Protein AF-A0A7C5KLK5-F1 (afdb_monomer)

pLDDT: mean 83.23, std 17.5, range [36.38, 97.25]

Sequence (157 aa):
MKTLRLAFLLTALLTCGQALAAAPAWDALPEEQRQILQKLGLEDRWDSLPEQRRERLLRGLQRWQRMDPEQRAAARRNLARWRQLPPQKRRLLRERIRHFRQLPPERRRLLKQRFERFRKLPPERRRQLRERWRKLSPERRRALRQRLFRDRQRPRR

Secondary structure (DSSP, 8-state):
-------------S-----------GGGS-HHHHHHHHHTT-GGGTTTS-HHHHHHHHHHHHHHHT--HHHHHHHHHHHHHHHTS-HHHHHHHHHHHHHHHHS-HHHHHHHHHHHHHHHHS-HHHHHHHHHHHHHS-HHHHHHHHHHHHHTTTS---

Structure (mmCIF, N/CA/C/O backbone):
data_AF-A0A7C5KLK5-F1
#
_entry.id   AF-A0A7C5KLK5-F1
#
loop_
_atom_site.group_PDB
_atom_site.id
_atom_site.type_symbol
_atom_site.label_atom_id
_atom_site.label_alt_id
_atom_site.label_comp_id
_atom_site.label_asym_id
_atom_site.label_entity_id
_atom_site.label_seq_id
_atom_site.pdbx_PDB_ins_code
_atom_site.Cartn_x
_atom_site.Cartn_y
_atom_site.Cartn_z
_atom_site.occupancy
_atom_site.B_iso_or_equiv
_atom_site.auth_seq_id
_atom_site.auth_comp_id
_atom_site.auth_asym_id
_atom_site.auth_atom_id
_atom_site.pdbx_PDB_model_num
ATOM 1 N N . MET A 1 1 ? 20.237 49.289 -55.193 1.00 36.38 1 MET A N 1
ATOM 2 C CA . MET A 1 1 ? 21.355 48.622 -55.893 1.00 36.38 1 MET A CA 1
ATOM 3 C C . MET A 1 1 ? 21.961 47.557 -54.988 1.00 36.38 1 MET A C 1
ATOM 5 O O . MET A 1 1 ? 22.228 47.864 -53.838 1.00 36.38 1 MET A O 1
ATOM 9 N N . LYS A 1 2 ? 22.204 46.372 -55.567 1.00 36.56 2 LYS A N 1
ATOM 10 C CA . LYS A 1 2 ? 22.992 45.215 -55.088 1.00 36.56 2 LYS A CA 1
ATOM 11 C C . LYS A 1 2 ? 22.365 44.298 -54.015 1.00 36.56 2 LYS A C 1
ATOM 13 O O . LYS A 1 2 ? 22.268 44.601 -52.837 1.00 36.56 2 LYS A O 1
ATOM 18 N N . THR A 1 3 ? 21.966 43.144 -54.541 1.00 59.56 3 THR A N 1
ATOM 19 C CA . THR A 1 3 ? 21.510 41.873 -53.967 1.00 59.56 3 THR A CA 1
ATOM 20 C C . THR A 1 3 ? 22.584 41.134 -53.168 1.00 59.56 3 THR A C 1
ATOM 22 O O . THR A 1 3 ? 23.740 41.189 -53.571 1.00 59.56 3 THR A O 1
ATOM 25 N N . LEU A 1 4 ? 22.186 40.265 -52.229 1.00 46.09 4 LEU A N 1
ATOM 26 C CA . LEU A 1 4 ? 22.630 38.862 -52.234 1.00 46.09 4 LEU A CA 1
ATOM 27 C C . LEU A 1 4 ? 21.678 37.965 -51.423 1.00 46.09 4 LEU A C 1
ATOM 29 O O . LEU A 1 4 ? 21.283 38.279 -50.306 1.00 46.09 4 LEU A O 1
ATOM 33 N N . ARG A 1 5 ? 21.281 36.862 -52.061 1.00 51.72 5 ARG A N 1
ATOM 34 C CA . ARG A 1 5 ? 20.436 35.780 -51.550 1.00 51.72 5 ARG A CA 1
ATOM 35 C C . ARG A 1 5 ? 21.305 34.810 -50.747 1.00 51.72 5 ARG A C 1
ATOM 37 O O . ARG A 1 5 ? 22.381 34.473 -51.226 1.00 51.72 5 ARG A O 1
ATOM 44 N N . LEU A 1 6 ? 20.789 34.250 -49.655 1.00 43.22 6 LEU A N 1
ATOM 45 C CA . LEU A 1 6 ? 21.083 32.859 -49.308 1.00 43.22 6 LEU A CA 1
ATOM 46 C C . LEU A 1 6 ? 19.830 32.198 -48.722 1.00 43.22 6 LEU A C 1
ATOM 48 O O . LEU A 1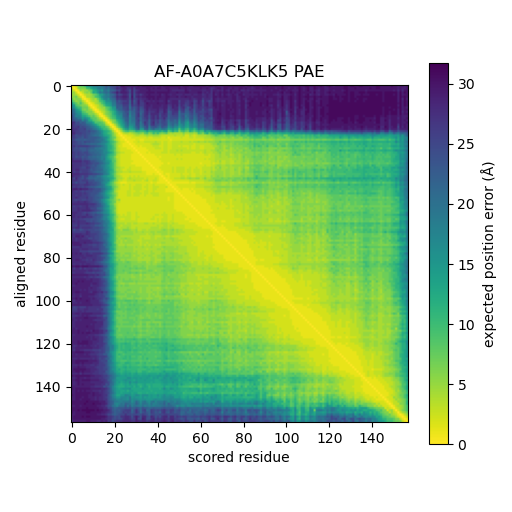 6 ? 19.249 32.664 -47.746 1.00 43.22 6 LEU A O 1
ATOM 52 N N . ALA A 1 7 ? 19.403 31.147 -49.414 1.00 45.31 7 ALA A N 1
ATOM 53 C CA . ALA A 1 7 ? 18.414 30.167 -48.996 1.00 45.31 7 ALA A CA 1
ATOM 54 C C . ALA A 1 7 ? 19.041 29.150 -48.017 1.00 45.31 7 ALA A C 1
ATOM 56 O O . ALA A 1 7 ? 20.251 29.181 -47.812 1.00 45.31 7 ALA A O 1
ATOM 57 N N . PHE A 1 8 ? 18.213 28.206 -47.546 1.00 44.19 8 PHE A N 1
ATOM 58 C CA . PHE A 1 8 ? 18.404 27.155 -46.521 1.00 44.19 8 PHE A CA 1
ATOM 59 C C . PHE A 1 8 ? 17.870 27.588 -45.143 1.00 44.19 8 PHE A C 1
ATOM 61 O O . PHE A 1 8 ? 18.328 28.568 -44.582 1.00 44.19 8 PHE A O 1
ATOM 68 N N . LEU A 1 9 ? 16.901 26.928 -44.510 1.00 40.44 9 LEU A N 1
ATOM 69 C CA . LEU A 1 9 ? 16.224 25.665 -44.788 1.00 40.44 9 LEU A CA 1
ATOM 70 C C . LEU A 1 9 ? 14.840 25.710 -44.128 1.00 40.44 9 LEU A C 1
ATOM 72 O O . LEU A 1 9 ? 14.693 26.070 -42.963 1.00 40.44 9 LEU A O 1
ATOM 76 N N . LEU A 1 10 ? 13.856 25.336 -44.937 1.00 37.50 10 LEU A N 1
ATOM 77 C CA . LEU A 1 10 ? 12.648 24.600 -44.601 1.00 37.50 10 LEU A CA 1
ATOM 78 C C . LEU A 1 10 ? 12.490 24.119 -43.142 1.00 37.50 10 LEU A C 1
ATOM 80 O O . LEU A 1 10 ? 13.254 23.299 -42.647 1.00 37.50 10 LEU A O 1
ATOM 84 N N . THR A 1 11 ? 11.372 24.551 -42.553 1.00 43.22 11 THR A N 1
ATOM 85 C CA . THR A 1 11 ? 10.401 23.725 -41.811 1.00 43.22 11 THR A CA 1
ATOM 86 C C . THR A 1 11 ? 10.923 22.675 -40.827 1.00 43.22 11 THR A C 1
ATOM 88 O O . THR A 1 11 ? 11.285 21.567 -41.208 1.00 43.22 11 THR A O 1
ATOM 91 N N . ALA A 1 12 ? 10.670 22.934 -39.545 1.00 42.25 12 ALA A N 1
ATOM 92 C CA . ALA A 1 12 ? 10.070 21.932 -38.665 1.00 42.25 12 ALA A CA 1
ATOM 93 C C . ALA A 1 12 ? 9.066 22.616 -37.720 1.00 42.25 12 ALA A C 1
ATOM 95 O O . ALA A 1 12 ? 9.269 22.730 -36.513 1.00 42.25 12 ALA A O 1
ATOM 96 N N . LEU A 1 13 ? 7.973 23.117 -38.307 1.00 46.09 13 LEU A N 1
ATOM 97 C CA . LEU A 1 13 ? 6.728 23.308 -37.574 1.00 46.09 13 LEU A CA 1
ATOM 98 C C . LEU A 1 13 ? 6.163 21.918 -37.263 1.00 46.09 13 LEU A C 1
ATOM 100 O O . LEU A 1 13 ? 5.957 21.137 -38.181 1.00 46.09 13 LEU A O 1
ATOM 104 N N . LEU A 1 14 ? 5.862 21.708 -35.984 1.00 55.28 14 LEU A N 1
ATOM 105 C CA . LEU A 1 14 ? 4.882 20.775 -35.431 1.00 55.28 14 LEU A CA 1
ATOM 106 C C . LEU A 1 14 ? 4.946 19.279 -35.801 1.00 55.28 14 LEU A C 1
ATOM 108 O O . LEU A 1 14 ? 4.970 18.863 -36.950 1.00 55.28 14 LEU A O 1
ATOM 112 N N . THR A 1 15 ? 4.695 18.498 -34.744 1.00 44.09 15 THR A N 1
ATOM 113 C CA . THR A 1 15 ? 4.435 17.050 -34.670 1.00 44.09 15 THR A CA 1
ATOM 114 C C . THR A 1 15 ? 5.717 16.225 -34.510 1.00 44.09 15 THR A C 1
ATOM 116 O O . THR A 1 15 ? 6.643 16.300 -35.293 1.00 44.09 15 THR A O 1
ATOM 119 N N . CYS A 1 16 ? 5.887 15.487 -33.415 1.00 42.69 16 CYS A N 1
ATOM 120 C CA . CYS A 1 16 ? 5.003 14.386 -33.082 1.00 42.69 16 CYS A CA 1
ATOM 121 C C . CYS A 1 16 ? 4.744 14.266 -31.572 1.00 42.69 16 CYS A C 1
ATOM 123 O O . CYS A 1 16 ? 5.662 14.112 -30.775 1.00 42.69 16 CYS A O 1
ATOM 125 N N . GLY A 1 17 ? 3.458 14.311 -31.218 1.00 46.53 17 GLY A N 1
ATOM 126 C CA . GLY A 1 17 ? 2.884 13.609 -30.079 1.00 46.53 17 GLY A CA 1
ATOM 127 C C . GLY A 1 17 ? 3.373 14.002 -28.688 1.00 46.53 17 GLY A C 1
ATOM 128 O O . GLY A 1 17 ? 4.341 13.451 -28.171 1.00 46.53 17 GLY A O 1
ATOM 129 N N . GLN A 1 18 ? 2.501 14.683 -27.939 1.00 45.19 18 GLN A N 1
ATOM 130 C CA . GLN A 1 18 ? 2.149 14.073 -26.659 1.00 45.19 18 GLN A CA 1
ATOM 131 C C . GLN A 1 18 ? 1.549 12.709 -26.982 1.00 45.19 18 GLN A C 1
ATOM 133 O O . GLN A 1 18 ? 0.340 12.566 -27.153 1.00 45.19 18 GLN A O 1
ATOM 138 N N . ALA A 1 19 ? 2.411 11.714 -27.169 1.00 44.19 19 ALA A N 1
ATOM 139 C CA . ALA A 1 19 ? 1.958 10.355 -27.195 1.00 44.19 19 ALA A CA 1
ATOM 140 C C . ALA A 1 19 ? 1.235 10.165 -25.859 1.00 44.19 19 ALA A C 1
ATOM 142 O O . ALA A 1 19 ? 1.823 10.315 -24.782 1.00 44.19 19 ALA A O 1
ATOM 143 N N . LEU A 1 20 ? -0.059 9.856 -25.926 1.00 53.38 20 LEU A N 1
ATOM 144 C CA . LEU A 1 20 ? -0.693 9.034 -24.907 1.00 53.38 20 LEU A CA 1
ATOM 145 C C . LEU A 1 20 ? 0.066 7.697 -24.923 1.00 53.38 20 LEU A C 1
ATOM 147 O O . LEU A 1 20 ? -0.384 6.728 -25.522 1.00 53.38 20 LEU A O 1
ATOM 151 N N . ALA A 1 21 ? 1.297 7.679 -24.418 1.00 54.38 21 ALA A N 1
ATOM 152 C CA . ALA A 1 21 ? 2.219 6.612 -24.745 1.00 54.38 21 ALA A CA 1
ATOM 153 C C . ALA A 1 21 ? 1.952 5.441 -23.814 1.00 54.38 21 ALA A C 1
ATOM 155 O O . ALA A 1 21 ? 2.196 5.519 -22.605 1.00 54.38 21 ALA A O 1
ATOM 156 N N . ALA A 1 22 ? 1.497 4.348 -24.420 1.00 70.06 22 ALA A N 1
ATOM 157 C CA . ALA A 1 22 ? 1.870 3.013 -23.993 1.00 70.06 22 ALA A CA 1
ATOM 158 C C . ALA A 1 22 ? 3.328 3.019 -23.490 1.00 70.06 22 ALA A C 1
ATOM 160 O O . ALA A 1 22 ? 4.203 3.666 -24.068 1.00 70.06 22 ALA A O 1
ATOM 161 N N . ALA A 1 23 ? 3.570 2.360 -22.366 1.00 78.81 23 ALA A N 1
ATOM 162 C CA . ALA A 1 23 ? 4.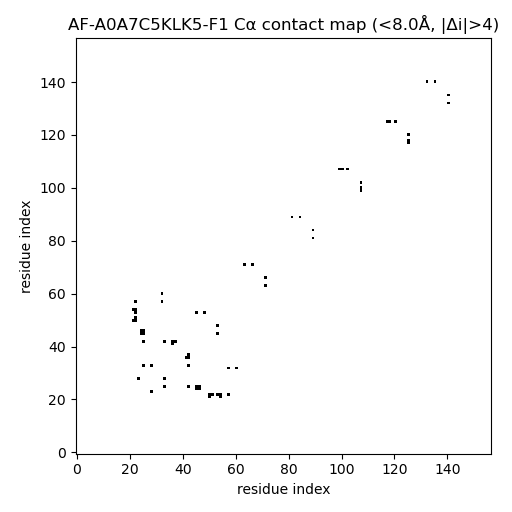870 2.186 -21.761 1.00 78.81 23 ALA A CA 1
ATOM 163 C C . ALA A 1 23 ? 5.916 1.801 -22.824 1.00 78.81 23 ALA A C 1
ATOM 165 O O . ALA A 1 23 ? 5.705 0.832 -23.560 1.00 78.81 23 ALA A O 1
ATOM 166 N N . PRO A 1 24 ? 7.031 2.553 -22.904 1.00 88.56 24 PRO A N 1
ATOM 167 C CA . PRO A 1 24 ? 8.047 2.354 -23.928 1.00 88.56 24 PRO A CA 1
ATOM 168 C C . PRO A 1 24 ? 8.667 0.955 -23.860 1.00 88.56 24 PRO A C 1
ATOM 170 O O . PRO A 1 24 ? 8.691 0.316 -22.799 1.00 88.56 24 PRO A O 1
ATOM 173 N N . ALA A 1 25 ? 9.193 0.513 -25.005 1.00 90.56 25 ALA A N 1
ATOM 174 C CA . ALA A 1 25 ? 10.019 -0.686 -25.101 1.00 90.56 25 ALA A CA 1
ATOM 175 C C . ALA A 1 25 ? 11.306 -0.550 -24.269 1.00 90.56 25 ALA A C 1
ATOM 177 O O . ALA A 1 25 ? 11.668 0.565 -23.880 1.00 90.56 25 ALA A O 1
ATOM 178 N N . TRP A 1 26 ? 11.984 -1.667 -23.987 1.00 91.38 26 TRP A N 1
ATOM 179 C CA . TRP A 1 26 ? 13.142 -1.699 -23.081 1.00 91.38 26 TRP A CA 1
ATOM 180 C C . TRP A 1 26 ? 14.223 -0.669 -23.440 1.00 91.38 26 TRP A C 1
ATOM 182 O O . TRP A 1 26 ? 14.675 0.083 -22.575 1.00 91.38 26 TRP A O 1
ATOM 192 N N . ASP A 1 27 ? 14.566 -0.568 -24.723 1.00 90.81 27 ASP A N 1
ATOM 193 C CA . ASP A 1 27 ? 15.649 0.294 -25.212 1.00 90.81 27 ASP A CA 1
ATOM 194 C C . ASP A 1 27 ? 15.314 1.789 -25.190 1.00 90.81 27 ASP A C 1
ATOM 196 O O . ASP A 1 27 ? 16.209 2.630 -25.161 1.00 90.81 27 ASP A O 1
ATOM 200 N N . ALA A 1 28 ? 14.025 2.134 -25.155 1.00 90.50 28 ALA A N 1
ATOM 201 C CA . ALA A 1 28 ? 13.547 3.513 -25.083 1.00 90.50 28 ALA A CA 1
ATOM 202 C C . ALA A 1 28 ? 13.312 3.989 -23.635 1.00 90.50 28 ALA A C 1
ATOM 204 O O . ALA A 1 28 ? 12.791 5.086 -23.408 1.00 90.50 28 ALA A O 1
ATOM 205 N N . LEU A 1 29 ? 13.653 3.169 -22.633 1.00 90.56 29 LEU A N 1
ATOM 206 C CA . LEU A 1 29 ? 13.557 3.555 -21.229 1.00 90.56 29 LEU A CA 1
ATOM 207 C C . LEU A 1 29 ? 14.692 4.510 -20.837 1.00 90.56 29 LEU A C 1
ATOM 209 O O . LEU A 1 29 ? 15.847 4.264 -21.179 1.00 90.56 29 LEU A O 1
ATOM 213 N N . PRO A 1 30 ? 14.408 5.544 -20.022 1.00 91.25 30 PRO A N 1
ATOM 214 C CA . PRO A 1 30 ? 15.456 6.348 -19.406 1.00 91.25 30 PRO A CA 1
ATOM 215 C C . PRO A 1 30 ? 16.421 5.477 -18.599 1.00 91.25 30 PRO A C 1
ATOM 217 O O . PRO A 1 30 ? 15.985 4.564 -17.888 1.00 91.25 30 PRO A O 1
ATOM 220 N N . GLU A 1 31 ? 17.711 5.800 -18.662 1.00 91.19 31 GLU A N 1
ATOM 221 C CA . GLU A 1 31 ? 18.790 4.990 -18.091 1.00 91.19 31 GLU A 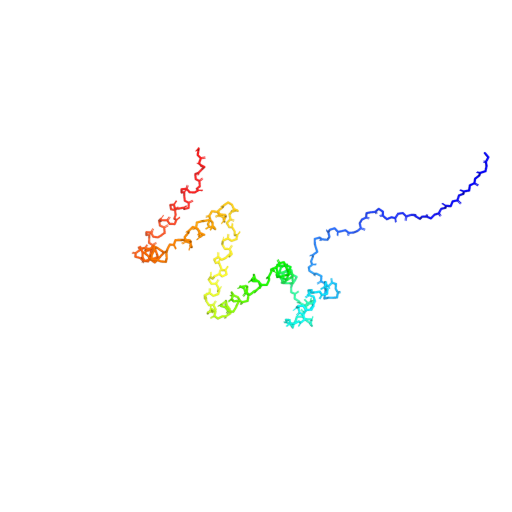CA 1
ATOM 222 C C . GLU A 1 31 ? 18.559 4.654 -16.612 1.00 91.19 31 GLU A C 1
ATOM 224 O O . GLU A 1 31 ? 18.634 3.491 -16.210 1.00 91.19 31 GLU A O 1
ATOM 229 N N . GLU A 1 32 ? 18.152 5.626 -15.788 1.00 87.69 32 GLU A N 1
ATOM 230 C CA . GLU A 1 32 ? 17.921 5.363 -14.365 1.00 87.69 32 GLU A CA 1
ATOM 231 C C . GLU A 1 32 ? 16.737 4.416 -14.124 1.00 87.69 32 GLU A C 1
ATOM 233 O O . GLU A 1 32 ? 16.702 3.701 -13.120 1.00 87.69 32 GLU A O 1
ATOM 238 N N . GLN A 1 33 ? 15.737 4.407 -15.010 1.00 90.25 33 GLN A N 1
ATOM 239 C CA . GLN A 1 33 ? 14.606 3.480 -14.912 1.00 90.25 33 GLN A CA 1
ATOM 240 C C . GLN A 1 33 ? 15.027 2.079 -15.351 1.00 90.25 33 GLN A C 1
ATOM 242 O O . GLN A 1 33 ? 14.698 1.111 -14.657 1.00 90.25 33 GLN A O 1
ATOM 247 N N . ARG A 1 34 ? 15.796 1.984 -16.441 1.00 92.75 34 ARG A N 1
ATOM 248 C CA . ARG A 1 34 ? 16.352 0.737 -16.969 1.00 92.75 34 ARG A CA 1
ATOM 249 C C . ARG A 1 34 ? 17.231 0.033 -15.936 1.00 92.75 34 ARG A C 1
ATOM 251 O O . ARG A 1 34 ? 16.949 -1.113 -15.597 1.00 92.75 34 ARG A O 1
ATOM 258 N N . GLN A 1 35 ? 18.170 0.740 -15.304 1.00 92.31 35 GLN A N 1
ATOM 259 C CA . GLN A 1 35 ? 19.027 0.180 -14.246 1.00 92.31 35 GLN A CA 1
ATOM 260 C C . GLN A 1 35 ? 18.233 -0.372 -13.056 1.00 92.31 35 GLN A C 1
ATOM 262 O O . GLN A 1 35 ? 18.572 -1.412 -12.485 1.00 92.31 35 GLN A O 1
ATOM 267 N N . ILE A 1 36 ? 17.163 0.315 -12.637 1.00 90.81 36 ILE A N 1
ATOM 268 C CA . ILE A 1 36 ? 16.329 -0.175 -11.533 1.00 90.81 36 ILE A CA 1
ATOM 269 C C . ILE A 1 36 ? 15.543 -1.416 -11.967 1.00 90.81 36 ILE A C 1
ATOM 271 O O . ILE A 1 36 ? 15.435 -2.362 -11.188 1.00 90.81 36 ILE A O 1
ATOM 275 N N . LEU A 1 37 ? 14.990 -1.438 -13.180 1.00 92.31 37 LEU A N 1
ATOM 276 C CA . LEU A 1 37 ? 14.263 -2.599 -13.700 1.00 92.31 37 LEU A CA 1
ATOM 277 C C . LEU A 1 37 ? 15.187 -3.803 -13.920 1.00 92.31 37 LEU A C 1
ATOM 279 O O . LEU A 1 37 ? 14.789 -4.928 -13.616 1.00 92.31 37 LEU A O 1
ATOM 283 N N . GLN A 1 38 ? 16.427 -3.566 -14.340 1.00 93.81 38 GLN A N 1
ATOM 284 C CA . GLN A 1 38 ? 17.463 -4.585 -14.473 1.00 93.81 38 GLN A CA 1
ATOM 285 C C . GLN A 1 38 ? 17.800 -5.201 -13.111 1.00 93.81 38 GLN A C 1
ATOM 287 O O . GLN A 1 38 ? 17.737 -6.416 -12.949 1.00 93.81 38 GLN A O 1
ATOM 292 N N . LYS A 1 39 ? 17.999 -4.375 -12.073 1.00 90.31 39 LYS A N 1
ATOM 293 C CA . LYS A 1 39 ? 18.166 -4.847 -10.680 1.00 90.31 39 LYS A CA 1
ATOM 294 C C . LYS A 1 39 ? 16.964 -5.644 -10.157 1.00 90.31 39 LYS A C 1
ATOM 296 O O . LYS A 1 39 ? 17.090 -6.385 -9.185 1.00 90.31 39 LYS A O 1
ATOM 301 N N . LEU A 1 40 ? 15.786 -5.479 -10.762 1.00 88.56 40 LEU A N 1
ATOM 302 C CA . LEU A 1 40 ? 14.579 -6.251 -10.455 1.00 88.5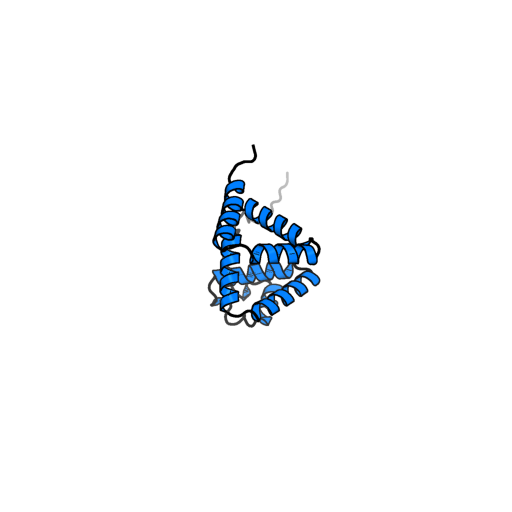6 40 LEU A CA 1
ATOM 303 C C . LEU A 1 40 ? 14.420 -7.508 -11.334 1.00 88.56 40 LEU A C 1
ATOM 305 O O . LEU A 1 40 ? 13.412 -8.206 -11.189 1.00 88.56 40 LEU A O 1
ATOM 309 N N . GLY A 1 41 ? 15.372 -7.795 -12.229 1.00 93.06 41 GLY A N 1
ATOM 310 C CA . GLY A 1 41 ? 15.330 -8.921 -13.165 1.00 93.06 41 GLY A CA 1
ATOM 311 C C . GLY A 1 41 ? 14.147 -8.820 -14.125 1.00 93.06 41 GLY A C 1
ATOM 312 O O . GLY A 1 41 ? 13.345 -9.753 -14.242 1.00 93.06 41 GLY A O 1
ATOM 313 N N . LEU A 1 42 ? 13.920 -7.631 -14.689 1.00 93.62 42 LEU A N 1
ATOM 314 C CA . LEU A 1 42 ? 12.824 -7.375 -15.628 1.00 93.62 42 LEU A CA 1
ATOM 315 C C . LEU A 1 42 ? 13.281 -7.161 -17.073 1.00 93.62 42 LEU A C 1
ATOM 317 O O . LEU A 1 42 ? 12.396 -7.092 -17.912 1.00 93.62 42 LEU A O 1
ATOM 321 N N . GLU A 1 43 ? 14.586 -7.105 -17.338 1.00 92.50 43 GLU A N 1
ATOM 322 C CA . GLU A 1 43 ? 15.192 -6.881 -18.661 1.00 92.50 43 GLU A CA 1
ATOM 323 C C . GLU A 1 43 ? 14.625 -7.822 -19.734 1.00 92.50 43 GLU A C 1
ATOM 325 O O . GLU A 1 43 ? 13.824 -7.388 -20.558 1.00 92.50 43 GLU A O 1
ATOM 330 N N . ASP A 1 44 ? 14.881 -9.126 -19.620 1.00 93.31 44 ASP A N 1
ATOM 331 C CA . ASP A 1 44 ? 14.544 -10.120 -20.660 1.00 93.31 44 ASP A CA 1
ATOM 332 C C . ASP A 1 44 ? 13.044 -10.283 -20.947 1.00 93.31 44 ASP A C 1
ATOM 334 O O . ASP A 1 44 ? 12.633 -10.874 -21.942 1.00 93.31 44 ASP A O 1
ATOM 338 N N . ARG A 1 45 ? 12.189 -9.815 -20.035 1.00 94.19 45 ARG A N 1
ATOM 339 C CA . ARG A 1 45 ? 10.732 -9.986 -20.124 1.00 94.19 45 ARG A CA 1
ATOM 340 C C . ARG A 1 45 ? 9.982 -8.673 -20.186 1.00 94.19 45 ARG A C 1
ATOM 342 O O . ARG A 1 45 ? 8.759 -8.704 -20.099 1.00 94.19 45 ARG A O 1
ATOM 349 N N . TRP A 1 46 ? 10.670 -7.535 -20.248 1.00 94.12 46 TRP A N 1
ATOM 350 C CA . TRP A 1 46 ? 10.015 -6.236 -20.168 1.00 94.12 46 TRP A CA 1
ATOM 351 C C . TRP A 1 46 ? 8.968 -6.098 -21.266 1.00 94.12 46 TRP A C 1
ATOM 353 O O . TRP A 1 46 ? 7.803 -5.838 -20.964 1.00 94.12 46 TRP A O 1
ATOM 363 N N . ASP A 1 47 ? 9.363 -6.374 -22.506 1.00 92.88 47 ASP A N 1
ATOM 364 C CA . ASP A 1 47 ? 8.512 -6.199 -23.682 1.00 92.88 47 ASP A CA 1
ATOM 365 C C . ASP A 1 47 ? 7.396 -7.237 -23.813 1.00 92.88 47 ASP A C 1
ATOM 367 O O . ASP A 1 47 ? 6.393 -6.974 -24.471 1.00 92.88 47 ASP A O 1
ATOM 371 N N . SER A 1 48 ? 7.496 -8.367 -23.107 1.00 93.19 48 SER A N 1
ATOM 372 C CA . SER A 1 48 ? 6.410 -9.350 -23.010 1.00 93.19 48 SER A CA 1
ATOM 373 C C . SER A 1 48 ? 5.413 -9.057 -21.883 1.00 93.19 48 SER A C 1
ATOM 375 O O . SER A 1 48 ? 4.364 -9.705 -21.792 1.00 93.19 48 SER A O 1
ATOM 377 N N . LEU A 1 49 ? 5.690 -8.089 -20.998 1.00 93.88 49 LEU A N 1
ATOM 378 C CA . LEU A 1 49 ? 4.724 -7.704 -19.973 1.00 93.88 49 LEU A CA 1
ATOM 379 C C . LEU A 1 49 ? 3.520 -6.997 -20.614 1.00 93.88 49 LEU A C 1
ATOM 381 O O . LEU A 1 49 ? 3.699 -6.104 -21.438 1.00 93.88 49 LEU A O 1
ATOM 385 N N . PRO A 1 50 ? 2.287 -7.272 -20.141 1.00 94.50 50 PRO A N 1
ATOM 386 C CA . PRO A 1 50 ? 1.122 -6.517 -20.573 1.00 94.50 50 PRO A CA 1
ATOM 387 C C . PRO A 1 50 ? 1.329 -5.022 -20.362 1.00 94.50 50 PRO A C 1
ATOM 389 O O . PRO A 1 50 ? 1.810 -4.601 -19.305 1.00 94.50 50 PRO A O 1
ATOM 392 N N . GLU A 1 51 ? 0.873 -4.228 -21.320 1.00 90.31 51 GLU A N 1
ATOM 393 C CA . GLU A 1 51 ? 1.057 -2.779 -21.351 1.00 90.31 51 GLU A CA 1
ATOM 394 C C . GLU A 1 51 ? 0.693 -2.109 -20.013 1.00 90.31 51 GLU A C 1
ATOM 396 O O . GLU A 1 51 ? 1.514 -1.505 -19.318 1.00 90.31 51 GLU A O 1
ATOM 401 N N . GLN A 1 52 ? -0.506 -2.410 -19.514 1.00 90.50 52 GLN A N 1
ATOM 402 C CA . GLN A 1 52 ? -0.987 -1.899 -18.233 1.00 90.50 52 GLN A CA 1
ATOM 403 C C . GLN A 1 52 ? -0.069 -2.243 -17.039 1.00 90.50 52 GLN A C 1
ATOM 405 O O . GLN A 1 52 ? -0.045 -1.530 -16.027 1.00 90.50 52 GLN A O 1
ATOM 410 N N . ARG A 1 53 ? 0.663 -3.362 -17.100 1.00 91.81 53 ARG A N 1
ATOM 411 C CA . ARG A 1 53 ? 1.637 -3.757 -16.076 1.00 91.81 53 ARG A CA 1
ATOM 412 C C . ARG A 1 53 ? 2.913 -2.929 -16.196 1.00 91.81 53 ARG A C 1
ATOM 414 O O . ARG A 1 53 ? 3.360 -2.440 -15.154 1.00 91.81 53 ARG A O 1
ATOM 421 N N . ARG A 1 54 ? 3.438 -2.729 -17.408 1.00 93.88 54 ARG A N 1
ATOM 422 C CA . ARG A 1 54 ? 4.594 -1.857 -17.666 1.00 93.88 54 ARG A CA 1
ATOM 423 C C . ARG A 1 54 ? 4.331 -0.445 -17.156 1.00 93.88 54 ARG A C 1
ATOM 425 O O . ARG A 1 54 ? 5.047 0.027 -16.273 1.00 93.88 54 ARG A O 1
ATOM 432 N N . GLU A 1 55 ? 3.207 0.169 -17.524 1.00 92.69 55 GLU A N 1
ATOM 433 C CA . GLU A 1 55 ? 2.863 1.512 -17.038 1.00 92.69 55 GLU A CA 1
ATOM 434 C C . GLU A 1 55 ? 2.786 1.604 -15.503 1.00 92.69 55 GLU A C 1
ATOM 436 O O . GLU A 1 55 ? 3.144 2.610 -14.884 1.00 92.69 55 GLU A O 1
ATOM 441 N N . ARG A 1 56 ? 2.233 0.577 -14.836 1.00 91.19 56 ARG A N 1
ATOM 442 C CA . ARG A 1 56 ? 2.140 0.556 -13.365 1.00 91.19 56 ARG A CA 1
ATOM 443 C C . ARG A 1 56 ? 3.526 0.511 -12.725 1.00 91.19 56 ARG A C 1
ATOM 445 O O . ARG A 1 56 ? 3.692 1.141 -11.676 1.00 91.19 56 ARG A O 1
ATOM 452 N N . LEU A 1 57 ? 4.469 -0.214 -13.328 1.00 92.81 57 LEU A N 1
ATOM 453 C CA . LEU A 1 57 ? 5.862 -0.275 -12.889 1.00 92.81 57 LEU A CA 1
ATOM 454 C C . LEU A 1 57 ? 6.542 1.082 -13.085 1.00 92.81 57 LEU A C 1
ATOM 456 O O . LEU A 1 57 ? 7.038 1.629 -12.101 1.00 92.81 57 LEU A O 1
ATOM 460 N N . LEU A 1 58 ? 6.436 1.690 -14.271 1.00 93.56 58 LEU A N 1
ATOM 461 C CA . LEU A 1 58 ? 7.029 3.006 -14.558 1.00 93.56 58 LEU A CA 1
ATOM 462 C C . LEU A 1 58 ? 6.479 4.107 -13.647 1.00 93.56 58 LEU A C 1
ATOM 464 O O . LEU A 1 58 ? 7.238 4.830 -13.005 1.00 93.56 58 LEU A O 1
ATOM 468 N N . ARG A 1 59 ? 5.154 4.172 -13.450 1.00 92.50 59 ARG A N 1
ATOM 469 C CA . ARG A 1 59 ? 4.550 5.088 -12.461 1.00 92.50 59 ARG A CA 1
ATOM 470 C C . ARG A 1 59 ? 5.061 4.827 -11.041 1.00 92.50 59 ARG A C 1
ATOM 472 O O . ARG A 1 59 ? 5.065 5.731 -10.207 1.00 92.50 59 ARG A O 1
ATOM 479 N N . GLY A 1 60 ? 5.402 3.580 -10.716 1.00 91.88 60 GLY A N 1
ATOM 480 C CA . GLY A 1 60 ? 6.039 3.202 -9.455 1.00 91.88 60 GLY A CA 1
ATOM 481 C C . GLY A 1 60 ? 7.450 3.760 -9.323 1.00 91.88 60 GLY A C 1
ATOM 482 O O . GLY A 1 60 ? 7.749 4.370 -8.297 1.00 91.88 60 GLY A O 1
ATOM 483 N N . LEU A 1 61 ? 8.262 3.608 -10.368 1.00 91.88 61 LEU A N 1
ATOM 484 C CA . LEU A 1 61 ? 9.633 4.112 -10.439 1.00 91.88 61 LEU A CA 1
ATOM 485 C C . LEU A 1 61 ? 9.688 5.633 -10.369 1.00 91.88 61 LEU A C 1
ATOM 487 O O . LEU A 1 61 ? 10.408 6.163 -9.532 1.00 91.88 61 LEU A O 1
ATOM 491 N N . GLN A 1 62 ? 8.848 6.337 -11.127 1.00 91.19 62 GLN A N 1
ATOM 492 C CA . GLN A 1 62 ? 8.770 7.799 -11.065 1.00 91.19 62 GLN A CA 1
ATOM 493 C C . GLN A 1 62 ? 8.451 8.302 -9.650 1.00 91.19 62 GLN A C 1
ATOM 495 O O . GLN A 1 62 ? 9.002 9.299 -9.189 1.00 91.19 62 GLN A O 1
ATOM 500 N N . ARG A 1 63 ? 7.558 7.613 -8.921 1.00 91.56 63 ARG A N 1
ATOM 501 C CA . ARG A 1 63 ? 7.290 7.952 -7.513 1.00 91.56 63 ARG A CA 1
ATOM 502 C C . ARG A 1 63 ? 8.492 7.666 -6.625 1.00 91.56 63 ARG A C 1
ATOM 504 O O . ARG A 1 63 ? 8.748 8.450 -5.727 1.00 91.56 63 ARG A O 1
ATOM 511 N N . TRP A 1 64 ? 9.188 6.556 -6.850 1.00 91.00 64 TRP A N 1
ATOM 512 C CA . TRP A 1 64 ? 10.377 6.182 -6.088 1.00 91.00 64 TRP A CA 1
ATOM 513 C C . TRP A 1 64 ? 11.537 7.167 -6.292 1.00 91.00 64 TRP A C 1
ATOM 515 O O . TRP A 1 64 ? 12.190 7.555 -5.327 1.00 91.00 64 TRP A O 1
ATOM 525 N N . GLN A 1 65 ? 11.761 7.618 -7.527 1.00 89.94 65 GLN A N 1
ATOM 526 C CA . GLN A 1 65 ? 12.796 8.596 -7.867 1.00 89.94 65 GLN A CA 1
ATOM 527 C C . GLN A 1 65 ? 12.568 9.931 -7.148 1.00 89.94 65 GLN A C 1
ATOM 529 O O . GLN A 1 65 ? 1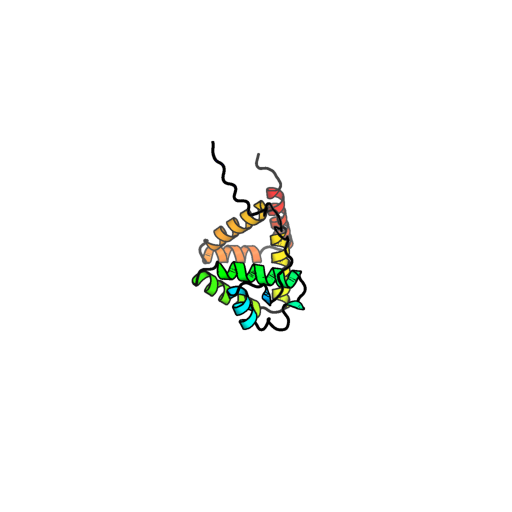3.508 10.476 -6.582 1.00 89.94 65 GLN A O 1
ATOM 534 N N . ARG A 1 66 ? 11.310 10.384 -7.061 1.00 93.31 66 ARG A N 1
ATOM 535 C CA . ARG A 1 66 ? 10.913 11.610 -6.342 1.00 93.31 66 ARG A CA 1
ATOM 536 C C . ARG A 1 66 ? 10.955 11.503 -4.810 1.00 93.31 66 ARG A C 1
ATOM 538 O O . ARG A 1 66 ? 10.708 12.501 -4.145 1.00 93.31 66 ARG A O 1
ATOM 545 N N . MET A 1 67 ? 11.198 10.317 -4.245 1.00 93.88 67 MET A N 1
ATOM 546 C CA . MET A 1 67 ? 11.305 10.145 -2.792 1.00 93.88 67 MET A CA 1
ATOM 547 C C . MET A 1 67 ? 12.702 10.505 -2.295 1.00 93.88 67 MET A C 1
ATOM 549 O O . MET A 1 67 ? 13.694 10.034 -2.855 1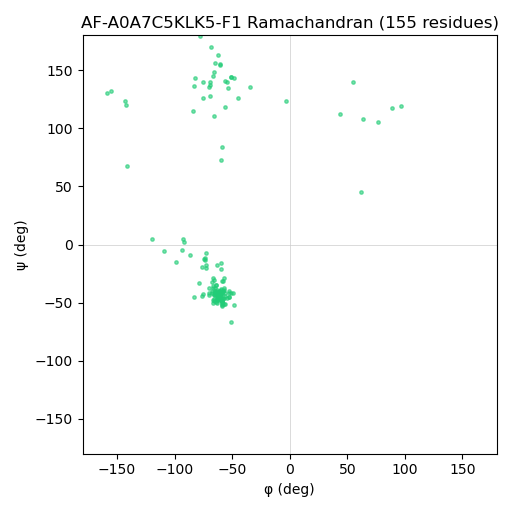.00 93.88 67 MET A O 1
ATOM 553 N N . ASP A 1 68 ? 12.757 11.235 -1.184 1.00 96.00 68 ASP A N 1
ATOM 554 C CA . ASP A 1 68 ? 13.974 11.437 -0.396 1.00 96.00 68 ASP A CA 1
ATOM 555 C C . ASP A 1 68 ? 14.434 10.125 0.303 1.00 96.00 68 ASP A C 1
ATOM 557 O O . ASP A 1 68 ? 13.709 9.113 0.299 1.00 96.00 68 ASP A O 1
ATOM 561 N N . PRO A 1 69 ? 15.645 10.085 0.894 1.00 95.38 69 PRO A N 1
ATOM 562 C CA . PRO A 1 69 ? 16.168 8.882 1.543 1.00 95.38 69 PRO A CA 1
ATOM 563 C C . PRO A 1 69 ? 15.274 8.319 2.661 1.00 95.38 69 PRO A C 1
ATOM 565 O O . PRO A 1 69 ? 15.126 7.093 2.768 1.00 95.38 69 PRO A O 1
ATOM 568 N N . GLU A 1 70 ? 14.631 9.175 3.459 1.00 95.62 70 GLU A N 1
ATOM 569 C CA . GLU A 1 70 ? 13.755 8.752 4.555 1.00 95.62 70 GLU A CA 1
ATOM 570 C C . GLU A 1 70 ? 12.459 8.130 4.033 1.00 95.62 70 GLU A C 1
ATOM 572 O O . GLU A 1 70 ? 12.031 7.061 4.490 1.00 95.62 70 GLU A O 1
ATOM 577 N N . GLN A 1 71 ? 11.853 8.752 3.022 1.00 94.62 71 GLN A N 1
ATOM 578 C CA . GLN A 1 71 ? 10.674 8.252 2.330 1.00 94.62 71 GLN A CA 1
ATOM 579 C C . GLN A 1 71 ? 10.956 6.897 1.678 1.00 94.62 71 GLN A C 1
ATOM 581 O O . GLN A 1 71 ? 10.152 5.967 1.820 1.00 94.62 71 GLN A O 1
ATOM 586 N N . ARG A 1 72 ? 12.120 6.733 1.033 1.00 93.62 72 ARG A N 1
ATOM 587 C CA . ARG A 1 72 ? 12.561 5.441 0.478 1.00 93.62 72 ARG A CA 1
ATOM 588 C C . ARG A 1 72 ? 12.726 4.391 1.576 1.00 93.62 72 ARG A C 1
ATOM 590 O O . ARG A 1 72 ? 12.260 3.260 1.416 1.00 93.62 72 ARG A O 1
ATOM 597 N N . ALA A 1 73 ? 13.326 4.744 2.714 1.00 94.94 73 ALA A N 1
ATOM 598 C CA . ALA A 1 73 ? 13.459 3.836 3.853 1.00 94.94 73 ALA A CA 1
ATOM 599 C C . ALA A 1 73 ? 12.089 3.411 4.414 1.00 94.94 73 ALA A C 1
ATOM 601 O O . ALA A 1 73 ? 11.843 2.221 4.635 1.00 94.94 73 ALA A O 1
ATOM 602 N N . ALA A 1 74 ? 11.158 4.353 4.575 1.00 93.94 74 ALA A N 1
ATOM 603 C CA . ALA A 1 74 ? 9.793 4.065 4.999 1.00 93.94 74 ALA A CA 1
ATOM 604 C C . ALA A 1 74 ? 9.050 3.171 3.991 1.00 93.94 74 ALA A C 1
ATOM 606 O O . ALA A 1 74 ? 8.370 2.220 4.390 1.00 93.94 74 ALA A O 1
ATOM 607 N N . ALA A 1 75 ? 9.208 3.422 2.690 1.00 92.81 75 ALA A N 1
ATOM 608 C CA . ALA A 1 75 ? 8.634 2.603 1.628 1.00 92.81 75 ALA A CA 1
ATOM 609 C C . ALA A 1 75 ? 9.177 1.163 1.650 1.00 92.81 75 ALA A C 1
ATOM 611 O O . ALA A 1 75 ? 8.379 0.224 1.577 1.00 92.81 75 ALA A O 1
ATOM 612 N N . ARG A 1 76 ? 10.491 0.966 1.851 1.00 92.38 76 ARG A N 1
ATOM 613 C CA . ARG A 1 76 ? 11.096 -0.371 2.028 1.00 92.38 76 ARG A CA 1
ATOM 614 C C . ARG A 1 76 ? 10.511 -1.108 3.228 1.00 92.38 76 ARG A C 1
ATOM 616 O O . ARG A 1 76 ? 10.062 -2.244 3.078 1.00 92.38 76 ARG A O 1
ATOM 623 N N . ARG A 1 77 ? 10.417 -0.452 4.391 1.00 95.94 77 ARG A N 1
ATOM 624 C CA . ARG A 1 77 ? 9.791 -1.037 5.595 1.00 95.94 77 ARG A CA 1
ATOM 625 C C . ARG A 1 77 ? 8.330 -1.419 5.350 1.00 95.94 77 ARG A C 1
ATOM 627 O O . ARG A 1 77 ? 7.878 -2.483 5.769 1.00 95.94 77 ARG A O 1
ATOM 634 N N . ASN A 1 78 ? 7.574 -0.575 4.651 1.00 93.38 78 ASN A N 1
ATOM 635 C CA . ASN A 1 78 ? 6.185 -0.865 4.289 1.00 93.38 78 ASN A CA 1
ATOM 636 C C . ASN A 1 78 ? 6.072 -2.071 3.351 1.00 93.38 78 ASN A C 1
ATOM 638 O O . ASN A 1 78 ? 5.194 -2.910 3.551 1.00 93.38 78 ASN A O 1
ATOM 642 N N . LEU A 1 79 ? 6.962 -2.177 2.362 1.00 91.88 79 LEU A N 1
ATOM 643 C CA . LEU A 1 79 ? 6.999 -3.302 1.433 1.00 91.88 79 LEU A CA 1
ATOM 644 C C . LEU A 1 79 ? 7.371 -4.613 2.136 1.00 91.88 79 LEU A C 1
ATOM 646 O O . LEU A 1 79 ? 6.722 -5.627 1.888 1.00 91.88 79 LEU A O 1
ATOM 650 N N . ALA A 1 80 ? 8.358 -4.594 3.034 1.00 94.38 80 ALA A N 1
ATOM 651 C CA . ALA A 1 80 ? 8.738 -5.762 3.828 1.00 94.38 80 ALA A CA 1
ATOM 652 C C . ALA A 1 80 ? 7.551 -6.277 4.658 1.00 94.38 80 ALA A C 1
ATOM 654 O O . ALA A 1 80 ? 7.160 -7.437 4.529 1.00 94.38 80 ALA A O 1
ATOM 655 N N . ARG A 1 81 ? 6.879 -5.380 5.397 1.00 94.19 81 ARG A N 1
ATOM 656 C CA . ARG A 1 81 ? 5.655 -5.719 6.143 1.00 94.19 81 ARG A CA 1
ATOM 657 C C . ARG A 1 81 ? 4.555 -6.254 5.235 1.00 94.19 81 ARG A C 1
ATOM 659 O O . ARG A 1 81 ? 3.871 -7.202 5.596 1.00 94.19 81 ARG A O 1
ATOM 666 N N . TRP A 1 82 ? 4.378 -5.666 4.052 1.00 93.31 82 TRP A N 1
ATOM 667 C CA . TRP A 1 82 ? 3.397 -6.139 3.078 1.00 93.31 82 TRP A CA 1
ATOM 668 C C . TRP A 1 82 ? 3.693 -7.561 2.589 1.00 93.31 82 TRP A C 1
ATOM 670 O O . TRP A 1 82 ? 2.766 -8.361 2.480 1.00 93.31 82 TRP A O 1
ATOM 680 N N . ARG A 1 83 ? 4.959 -7.887 2.296 1.00 92.56 83 ARG A N 1
ATOM 681 C CA . ARG A 1 83 ? 5.375 -9.225 1.836 1.00 92.56 83 ARG A CA 1
ATOM 682 C C . ARG A 1 83 ? 5.128 -10.300 2.895 1.00 92.56 83 ARG A C 1
ATOM 684 O O . ARG A 1 83 ? 4.709 -11.392 2.535 1.00 92.56 83 ARG A O 1
ATOM 691 N N . GLN A 1 84 ? 5.290 -9.953 4.170 1.00 95.88 84 GLN A N 1
ATOM 692 C CA . GLN A 1 84 ? 5.021 -10.833 5.313 1.00 95.88 84 GLN A CA 1
ATOM 693 C C . GLN A 1 84 ? 3.521 -11.045 5.594 1.00 95.88 84 GLN A C 1
ATOM 695 O O . GLN A 1 84 ? 3.156 -11.908 6.389 1.00 95.88 84 GLN A O 1
ATOM 700 N N . LEU A 1 85 ? 2.615 -10.277 4.971 1.00 94.81 85 LEU A N 1
ATOM 701 C CA . LEU A 1 85 ? 1.182 -10.468 5.188 1.00 94.81 85 LEU A CA 1
ATOM 702 C C . LEU A 1 85 ? 0.687 -11.780 4.546 1.00 94.81 85 LEU A C 1
ATOM 704 O O . LEU A 1 85 ? 0.925 -12.013 3.352 1.00 94.81 85 LEU A O 1
ATOM 708 N N . PRO A 1 86 ? -0.142 -12.566 5.263 1.00 97.25 86 PRO A N 1
ATOM 709 C CA . PRO A 1 86 ? -0.852 -13.701 4.688 1.00 97.25 86 PRO A CA 1
ATOM 710 C C . PRO A 1 86 ? -1.604 -13.322 3.400 1.00 97.25 86 PRO A C 1
ATOM 712 O O . PRO A 1 86 ? -2.152 -12.212 3.317 1.00 97.25 86 PRO A O 1
ATOM 715 N N . PRO A 1 87 ? -1.684 -14.216 2.395 1.00 95.44 87 PRO A N 1
ATOM 716 C CA . PRO A 1 87 ? -2.331 -13.931 1.109 1.00 95.44 87 PRO A CA 1
ATOM 717 C C . PRO A 1 87 ? -3.747 -13.353 1.244 1.00 95.44 87 PRO A C 1
ATOM 719 O O . PRO A 1 87 ? -4.085 -12.369 0.580 1.00 95.44 87 PRO A O 1
ATOM 722 N N . GLN A 1 88 ? -4.543 -13.893 2.170 1.00 95.00 88 GLN A N 1
ATOM 723 C CA . GLN A 1 88 ? -5.900 -13.422 2.457 1.00 95.00 88 GLN A CA 1
ATOM 724 C C . GLN A 1 88 ? -5.916 -11.971 2.969 1.00 95.00 88 GLN A C 1
ATOM 726 O O . GLN A 1 88 ? -6.684 -11.140 2.480 1.00 95.00 88 GLN A O 1
ATOM 731 N N . LYS A 1 89 ? -5.007 -11.616 3.892 1.00 93.50 89 LYS A N 1
ATOM 732 C CA . LYS A 1 89 ? -4.874 -10.236 4.393 1.00 93.50 89 LYS A CA 1
ATOM 733 C C . LYS A 1 89 ? -4.429 -9.279 3.286 1.00 93.50 89 LYS A C 1
ATOM 735 O O . LYS A 1 89 ? -4.958 -8.170 3.196 1.00 93.50 89 LYS A O 1
ATOM 740 N N . ARG A 1 90 ? -3.509 -9.707 2.410 1.00 95.12 90 ARG A N 1
ATOM 741 C CA . ARG A 1 90 ? -3.096 -8.923 1.232 1.00 95.12 90 ARG A CA 1
ATOM 742 C C . ARG A 1 90 ? -4.275 -8.664 0.297 1.00 95.12 90 ARG A C 1
ATOM 744 O O . ARG A 1 90 ? -4.471 -7.525 -0.124 1.00 95.12 90 ARG A O 1
ATOM 751 N N . ARG A 1 91 ? -5.086 -9.684 -0.004 1.00 95.06 91 ARG A N 1
ATOM 752 C CA . ARG A 1 91 ? -6.288 -9.541 -0.841 1.00 95.06 91 ARG A CA 1
ATOM 753 C C . ARG A 1 91 ? -7.273 -8.535 -0.242 1.00 95.06 91 ARG A C 1
ATOM 755 O O . ARG A 1 91 ? -7.616 -7.567 -0.918 1.00 95.06 91 ARG A O 1
ATOM 762 N N . LEU A 1 92 ? -7.626 -8.700 1.032 1.00 93.81 92 LEU A N 1
ATOM 763 C CA . LEU A 1 92 ? -8.535 -7.792 1.734 1.00 93.81 92 LEU A CA 1
ATOM 764 C C . LEU A 1 92 ? -8.035 -6.340 1.704 1.00 93.81 92 LEU A C 1
ATOM 766 O O . LEU A 1 92 ? -8.808 -5.404 1.496 1.00 93.81 92 LEU A O 1
ATOM 770 N N . LEU A 1 93 ? -6.732 -6.123 1.903 1.00 92.75 93 LEU A N 1
ATOM 771 C CA . LEU A 1 93 ? -6.165 -4.778 1.879 1.00 92.75 93 LEU A CA 1
ATOM 772 C C . LEU A 1 93 ? -6.158 -4.181 0.460 1.00 92.75 93 LEU A C 1
ATOM 774 O O . LEU A 1 93 ? -6.472 -3.000 0.310 1.00 92.75 93 LEU A O 1
ATOM 778 N N . ARG A 1 94 ? -5.898 -4.981 -0.587 1.00 92.75 94 ARG A N 1
ATOM 779 C CA . ARG A 1 94 ? -6.043 -4.535 -1.987 1.00 92.75 94 ARG A CA 1
ATOM 780 C C . ARG A 1 94 ? -7.471 -4.086 -2.291 1.00 92.75 94 ARG A C 1
ATOM 782 O O . ARG A 1 94 ? -7.652 -3.022 -2.878 1.00 92.75 94 ARG A O 1
ATOM 789 N N . GLU A 1 95 ? -8.472 -4.857 -1.874 1.00 94.31 95 GLU A N 1
ATOM 790 C CA . GLU A 1 95 ? -9.889 -4.515 -2.058 1.00 94.31 95 GLU A CA 1
ATOM 791 C C . GLU A 1 95 ? -10.247 -3.213 -1.331 1.00 94.31 95 GLU A C 1
ATOM 793 O O . GLU A 1 95 ? -10.791 -2.292 -1.938 1.00 94.31 95 GLU A O 1
ATOM 798 N N . ARG A 1 96 ? -9.838 -3.063 -0.066 1.00 90.88 96 ARG A N 1
ATOM 799 C CA . ARG A 1 96 ? -10.048 -1.820 0.697 1.00 90.88 96 ARG A CA 1
ATOM 800 C C . ARG A 1 96 ? -9.406 -0.603 0.032 1.00 90.88 96 ARG A C 1
ATOM 802 O O . ARG A 1 96 ? -10.026 0.458 -0.017 1.00 90.88 96 ARG A O 1
ATOM 809 N N . ILE A 1 97 ? -8.186 -0.742 -0.489 1.00 90.94 97 ILE A N 1
ATOM 810 C CA . ILE A 1 97 ? -7.500 0.337 -1.214 1.00 90.94 97 ILE A CA 1
ATOM 811 C C . ILE A 1 97 ? -8.243 0.674 -2.510 1.00 90.94 97 ILE A C 1
ATOM 813 O O . ILE A 1 97 ? -8.379 1.854 -2.831 1.00 90.94 97 ILE A O 1
ATOM 817 N N . ARG A 1 98 ? -8.745 -0.331 -3.239 1.00 92.06 98 ARG A N 1
ATOM 818 C CA . ARG A 1 98 ? -9.542 -0.134 -4.458 1.00 92.06 98 ARG A CA 1
ATOM 819 C C . ARG A 1 98 ? -10.790 0.698 -4.166 1.00 92.06 98 ARG A C 1
ATOM 821 O O . ARG A 1 98 ? -10.955 1.752 -4.772 1.00 92.06 98 ARG A O 1
ATOM 828 N N . HIS A 1 99 ? -11.581 0.297 -3.171 1.00 88.69 99 HIS A N 1
ATOM 829 C CA . HIS A 1 99 ? -12.762 1.051 -2.744 1.00 88.69 99 HIS A CA 1
ATOM 830 C C . HIS A 1 99 ? -12.408 2.463 -2.281 1.00 88.69 99 HIS A C 1
ATOM 832 O O . HIS A 1 99 ? -13.074 3.422 -2.653 1.00 88.69 99 HIS A O 1
ATOM 838 N N . PHE A 1 100 ? -11.328 2.622 -1.511 1.00 88.31 100 PHE A N 1
ATOM 839 C CA . PHE A 1 100 ? -10.881 3.944 -1.083 1.00 88.31 100 PHE A CA 1
ATOM 840 C C . PHE A 1 100 ? -10.526 4.850 -2.270 1.00 88.31 100 PHE A C 1
ATOM 842 O O . PHE A 1 100 ? -10.850 6.034 -2.246 1.00 88.31 100 PHE A O 1
ATOM 849 N N . ARG A 1 101 ? -9.874 4.317 -3.313 1.00 87.88 101 ARG A N 1
ATOM 850 C CA . ARG A 1 101 ? -9.508 5.088 -4.512 1.00 87.88 101 ARG A CA 1
ATOM 851 C C . ARG A 1 101 ? -10.721 5.528 -5.327 1.00 87.88 101 ARG A C 1
ATOM 853 O O . ARG A 1 101 ? -10.645 6.613 -5.895 1.00 87.88 101 ARG A O 1
ATOM 860 N N . GLN A 1 102 ? -11.788 4.730 -5.327 1.00 89.88 102 GLN A N 1
ATOM 861 C CA . GLN A 1 102 ? -13.068 5.013 -5.987 1.00 89.88 102 GLN A CA 1
ATOM 862 C C . GLN A 1 102 ? -13.919 6.059 -5.250 1.00 89.88 102 GLN A C 1
ATOM 864 O O . GLN A 1 102 ? -14.894 6.553 -5.804 1.00 89.88 102 GLN A O 1
ATOM 869 N N . LEU A 1 103 ? -13.580 6.416 -4.005 1.00 85.94 103 LEU A N 1
ATOM 870 C CA . LEU A 1 103 ? -14.291 7.482 -3.301 1.00 85.94 103 LEU A CA 1
ATOM 871 C C . LEU A 1 103 ? -14.054 8.846 -3.982 1.00 85.94 103 LEU A C 1
ATOM 873 O O . LEU A 1 103 ? -12.915 9.127 -4.378 1.00 85.94 103 LEU A O 1
ATOM 877 N N . PRO A 1 104 ? -15.068 9.736 -3.997 1.00 90.69 104 PRO A N 1
ATOM 878 C CA . PRO A 1 104 ? -14.903 11.132 -4.390 1.00 90.69 104 PRO A CA 1
ATOM 879 C C . PRO A 1 104 ? -13.703 11.804 -3.692 1.00 90.69 104 PRO A C 1
ATOM 881 O O . PRO A 1 104 ? -13.416 11.491 -2.524 1.00 90.69 104 PRO A O 1
ATOM 884 N N . PRO A 1 105 ? -12.969 12.702 -4.373 1.00 89.50 105 PRO A N 1
ATOM 885 C CA . PRO A 1 105 ? -11.757 13.331 -3.843 1.00 89.50 105 PRO A CA 1
ATOM 886 C C . PRO A 1 105 ? -11.953 13.989 -2.472 1.00 89.50 105 PRO A C 1
ATOM 888 O O . PRO A 1 105 ? -11.130 13.782 -1.575 1.00 89.50 105 PRO A O 1
ATOM 891 N N . GLU A 1 106 ? -13.069 14.674 -2.263 1.00 86.94 106 GLU A N 1
ATOM 892 C CA . GLU A 1 106 ? -13.458 15.348 -1.020 1.00 86.94 106 GLU A CA 1
ATOM 893 C C . GLU A 1 106 ? -13.602 14.326 0.108 1.00 86.94 106 GLU A C 1
ATOM 895 O O . GLU A 1 106 ? -13.077 14.499 1.212 1.00 86.94 106 GLU A O 1
ATOM 900 N N . ARG A 1 107 ? -14.240 13.186 -0.189 1.00 84.00 107 ARG A N 1
ATOM 901 C CA . ARG A 1 107 ? -14.393 12.089 0.773 1.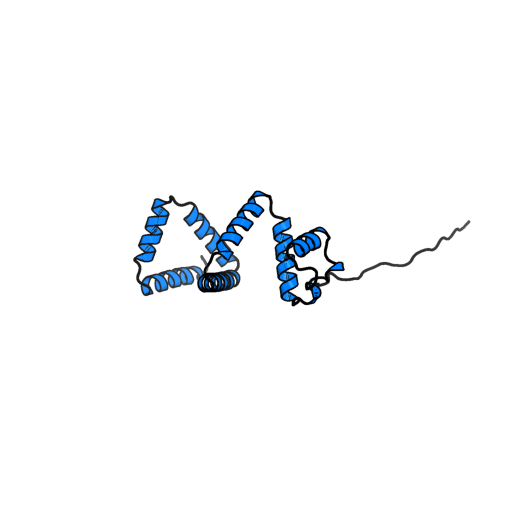00 84.00 107 ARG A CA 1
ATOM 902 C C . ARG A 1 107 ? -13.043 11.491 1.140 1.00 84.00 107 ARG A C 1
ATOM 904 O O . ARG A 1 107 ? -12.781 11.267 2.323 1.00 84.00 107 ARG A O 1
ATOM 911 N N . ARG A 1 108 ? -12.157 11.272 0.164 1.00 88.69 108 ARG A N 1
ATOM 912 C CA . ARG A 1 108 ? -10.792 10.782 0.429 1.00 88.69 108 ARG A CA 1
ATOM 913 C C . ARG A 1 108 ? -10.020 11.754 1.320 1.00 88.69 108 ARG A C 1
ATOM 915 O O . ARG A 1 108 ? -9.402 11.307 2.286 1.00 88.69 108 ARG A O 1
ATOM 922 N N . ARG A 1 109 ? -10.079 13.062 1.036 1.00 90.00 109 ARG A N 1
ATOM 923 C CA . ARG A 1 109 ? -9.437 14.120 1.841 1.00 90.00 109 ARG A CA 1
ATOM 924 C C . ARG A 1 109 ? -9.954 14.114 3.280 1.00 90.00 109 ARG A C 1
ATOM 926 O O . ARG A 1 109 ? -9.154 14.041 4.211 1.00 90.00 109 ARG A O 1
ATOM 933 N N . LEU A 1 110 ? -11.271 14.070 3.469 1.00 87.06 110 LEU A N 1
ATOM 934 C CA . LEU A 1 110 ? -11.884 14.021 4.796 1.00 87.06 110 LEU A CA 1
ATOM 935 C C . LEU A 1 110 ? -11.466 12.775 5.590 1.00 87.06 110 LEU A C 1
ATOM 937 O O . LEU A 1 110 ? -11.159 12.869 6.781 1.00 87.06 110 LEU A O 1
ATOM 941 N N . LEU A 1 111 ? -11.451 11.600 4.950 1.00 87.75 111 LEU A N 1
ATOM 942 C CA . LEU A 1 111 ? -11.016 10.356 5.592 1.00 87.75 111 LEU A CA 1
ATOM 943 C C . LEU A 1 111 ? -9.552 10.446 6.034 1.00 87.75 111 LEU A C 1
ATOM 945 O O . LEU A 1 111 ? -9.251 10.082 7.171 1.00 87.75 111 LEU A O 1
ATOM 949 N N . LYS A 1 112 ? -8.670 10.979 5.178 1.00 89.25 112 LYS A N 1
ATOM 950 C CA . LYS A 1 112 ? -7.262 11.224 5.523 1.00 89.25 112 LYS A CA 1
ATOM 951 C C . LYS A 1 112 ? -7.143 12.163 6.724 1.00 89.25 112 LYS A C 1
ATOM 953 O O . LYS A 1 112 ? -6.529 11.791 7.712 1.00 89.25 112 LYS A O 1
ATOM 958 N N . GLN A 1 113 ? -7.810 13.317 6.710 1.00 91.00 113 GLN A N 1
ATOM 959 C CA . GLN A 1 113 ? -7.767 14.276 7.824 1.00 91.00 113 GLN A CA 1
ATOM 960 C C . GLN A 1 113 ? -8.267 13.686 9.151 1.00 91.00 113 GLN A C 1
ATOM 962 O O . GLN A 1 113 ? -7.731 13.982 10.217 1.00 91.00 113 GLN A O 1
ATOM 967 N N . ARG A 1 114 ? -9.326 12.868 9.124 1.00 88.81 114 ARG A N 1
ATOM 968 C CA . ARG A 1 114 ? -9.828 12.185 10.330 1.00 88.81 114 ARG A CA 1
ATOM 969 C C . ARG A 1 114 ? -8.837 11.141 10.832 1.00 88.81 114 ARG A C 1
ATOM 971 O O . ARG A 1 114 ? -8.634 11.035 12.037 1.00 88.81 114 ARG A O 1
ATOM 978 N N . PHE A 1 115 ? -8.233 10.388 9.918 1.00 90.81 115 PHE A N 1
ATOM 979 C CA . PHE A 1 115 ? -7.210 9.410 10.260 1.00 90.81 115 PHE A CA 1
ATOM 980 C C . PHE A 1 115 ? -5.976 10.077 10.873 1.00 90.81 115 PHE A C 1
ATOM 982 O O . PHE A 1 115 ? -5.511 9.623 11.912 1.00 90.81 115 PHE A O 1
ATOM 989 N N . GLU A 1 116 ? -5.508 11.192 10.311 1.00 92.75 116 GLU A N 1
ATOM 990 C CA . GLU A 1 116 ? -4.387 11.949 10.873 1.00 92.75 116 GLU A CA 1
ATOM 991 C C . GLU A 1 116 ? -4.712 12.510 12.262 1.00 92.75 116 GLU A C 1
ATOM 993 O O . GLU A 1 116 ? -3.926 12.337 13.190 1.00 92.75 116 GLU A O 1
ATOM 998 N N . ARG A 1 117 ? -5.913 13.073 12.464 1.00 92.62 117 ARG A N 1
ATOM 999 C CA . ARG A 1 117 ? -6.373 13.478 13.806 1.00 92.62 117 ARG A CA 1
ATOM 1000 C C . ARG A 1 117 ? -6.374 12.312 14.789 1.00 92.62 117 ARG A C 1
ATOM 1002 O O . ARG A 1 117 ? -5.866 12.446 15.893 1.00 92.62 117 ARG A O 1
ATOM 1009 N N . PHE A 1 118 ? -6.892 11.154 14.379 1.00 92.75 118 PHE A N 1
ATOM 1010 C CA . PHE A 1 118 ? -6.875 9.954 15.212 1.00 92.75 118 PHE A CA 1
ATOM 1011 C C . PHE A 1 118 ? -5.449 9.495 15.542 1.00 92.75 118 PHE A C 1
ATOM 1013 O O . PHE A 1 118 ? -5.189 9.089 16.671 1.00 92.75 118 PHE A O 1
ATOM 1020 N N . ARG A 1 119 ? -4.513 9.556 14.587 1.00 91.44 119 ARG A N 1
ATOM 1021 C CA . ARG A 1 119 ? -3.114 9.161 14.806 1.00 91.44 119 ARG A CA 1
ATOM 1022 C C . ARG A 1 119 ? -2.403 10.047 15.821 1.00 91.44 119 ARG A C 1
ATOM 1024 O O . ARG A 1 119 ? -1.594 9.496 16.565 1.00 91.44 119 ARG A O 1
ATOM 1031 N N . LYS A 1 120 ? -2.732 11.343 15.844 1.00 94.75 120 LYS A N 1
ATOM 1032 C CA . LYS A 1 120 ? -2.198 12.354 16.771 1.00 94.75 120 LYS A CA 1
ATOM 1033 C C . LYS A 1 120 ? -2.745 12.245 18.200 1.00 94.75 120 LYS A C 1
ATOM 1035 O O . LYS A 1 120 ? -2.196 12.872 19.093 1.00 94.75 120 LYS A O 1
ATOM 1040 N N . LEU A 1 121 ? -3.807 11.467 18.435 1.00 95.25 121 LEU A N 1
ATOM 1041 C CA . LEU A 1 121 ? -4.316 11.250 19.792 1.00 95.25 121 LEU A CA 1
ATOM 1042 C C . LEU A 1 121 ? -3.294 10.487 20.659 1.00 95.25 121 LEU A C 1
ATOM 1044 O O . LEU A 1 121 ? -2.625 9.582 20.137 1.00 95.25 121 LEU A O 1
ATOM 1048 N N . PRO A 1 122 ? -3.257 10.748 21.983 1.00 97.19 122 PRO A N 1
ATOM 1049 C CA . PRO A 1 122 ? -2.452 9.971 22.922 1.00 97.19 122 PRO A CA 1
ATOM 1050 C C . PRO A 1 122 ? -2.701 8.457 22.789 1.00 97.19 122 PRO A C 1
ATOM 1052 O O . PRO A 1 122 ? -3.838 8.046 22.500 1.00 97.19 122 PRO A O 1
ATOM 1055 N N . PRO A 1 123 ? -1.677 7.597 22.960 1.00 94.81 123 PRO A N 1
ATOM 1056 C CA . PRO A 1 123 ? -1.804 6.144 22.817 1.00 94.81 123 PRO A CA 1
ATOM 1057 C C . PRO A 1 123 ? -2.985 5.537 23.590 1.00 94.81 123 PRO A C 1
ATOM 1059 O O . PRO A 1 123 ? -3.729 4.729 23.022 1.00 94.81 123 PRO A O 1
ATOM 1062 N N . GLU A 1 124 ? -3.217 5.996 24.815 1.00 95.19 124 GLU A N 1
ATOM 1063 C CA . GLU A 1 124 ? -4.266 5.559 25.741 1.00 95.19 124 GLU A CA 1
ATOM 1064 C C . GLU A 1 124 ? -5.642 5.919 25.184 1.00 95.19 124 GLU A C 1
ATOM 1066 O O . GLU A 1 124 ? -6.527 5.067 25.084 1.00 95.19 124 GLU A O 1
ATOM 1071 N N . ARG A 1 125 ? -5.806 7.159 24.707 1.00 94.94 125 ARG A N 1
ATOM 1072 C CA . ARG A 1 125 ? -7.047 7.617 24.064 1.00 94.94 125 ARG A CA 1
ATOM 1073 C C . ARG A 1 125 ? -7.346 6.819 22.801 1.00 94.94 125 ARG A C 1
ATOM 1075 O O . ARG A 1 125 ? -8.484 6.403 22.580 1.00 94.94 125 ARG A O 1
ATOM 1082 N N . ARG A 1 126 ? -6.330 6.522 21.984 1.00 94.94 126 ARG A N 1
ATOM 1083 C CA . ARG A 1 126 ? -6.503 5.650 20.808 1.00 94.94 126 ARG A CA 1
ATOM 1084 C C . ARG A 1 126 ? -6.914 4.235 21.213 1.00 94.94 126 ARG A C 1
ATOM 1086 O O . ARG A 1 126 ? -7.736 3.635 20.518 1.00 94.94 126 ARG A O 1
ATOM 1093 N N . ARG A 1 127 ? -6.354 3.695 22.302 1.00 94.62 127 ARG A N 1
ATOM 1094 C CA . ARG A 1 127 ? -6.700 2.367 22.829 1.00 94.62 127 ARG A CA 1
ATOM 1095 C C . ARG A 1 127 ? -8.157 2.324 23.284 1.00 94.62 127 ARG A C 1
ATOM 1097 O O . ARG A 1 127 ? -8.901 1.493 22.769 1.00 94.62 127 ARG A O 1
ATOM 1104 N N . GLN A 1 128 ? -8.584 3.287 24.100 1.00 95.25 128 GLN A N 1
ATOM 1105 C CA . GLN A 1 128 ? -9.971 3.428 24.560 1.00 95.25 128 GLN A CA 1
ATOM 1106 C C . GLN A 1 128 ? -10.963 3.494 23.388 1.00 95.25 128 GLN A C 1
ATOM 1108 O O . GLN A 1 128 ? -11.965 2.780 23.367 1.00 95.25 128 GLN A O 1
ATOM 1113 N N . LEU A 1 129 ? -10.668 4.299 22.360 1.00 92.75 129 LEU A N 1
ATOM 1114 C CA . LEU A 1 129 ? -11.520 4.394 21.168 1.00 92.75 129 LEU A CA 1
ATOM 1115 C C . LEU A 1 129 ? -11.603 3.067 20.398 1.00 92.75 129 LEU A C 1
ATOM 1117 O O . LEU A 1 129 ? -12.686 2.687 19.946 1.00 92.75 129 LEU A O 1
ATOM 1121 N N . ARG A 1 130 ? -10.482 2.345 20.255 1.00 92.94 130 ARG A N 1
ATOM 1122 C CA . ARG A 1 130 ? -10.464 1.020 19.611 1.00 92.94 130 ARG A CA 1
ATOM 1123 C C . ARG A 1 130 ? -11.251 -0.009 20.413 1.00 92.94 130 ARG A C 1
ATOM 1125 O O . ARG A 1 130 ? -12.005 -0.771 19.818 1.00 92.94 130 ARG A O 1
ATOM 1132 N N . GLU A 1 131 ? -11.097 -0.031 21.730 1.00 94.38 131 GLU A N 1
ATOM 1133 C CA . GLU A 1 131 ? -11.827 -0.936 22.621 1.00 94.38 131 GLU A CA 1
ATOM 1134 C C . GLU A 1 131 ? -13.326 -0.661 22.581 1.00 94.38 131 GLU A C 1
ATOM 1136 O O . GLU A 1 131 ? -14.107 -1.579 22.339 1.00 94.38 131 GLU A O 1
ATOM 1141 N N . ARG A 1 132 ? -13.736 0.608 22.698 1.00 92.69 132 ARG A N 1
ATOM 1142 C CA . ARG A 1 132 ? -15.141 1.005 22.553 1.00 92.69 132 ARG A CA 1
ATOM 1143 C C . ARG A 1 132 ? -15.700 0.550 21.209 1.00 92.69 132 ARG A C 1
ATOM 1145 O O . ARG A 1 132 ? -16.778 -0.031 21.167 1.00 92.69 132 ARG A O 1
ATOM 1152 N N . TRP A 1 133 ? -14.956 0.738 20.116 1.00 90.50 133 TRP A N 1
ATOM 1153 C CA . TRP A 1 133 ? -15.368 0.248 18.798 1.00 90.50 133 TRP A CA 1
ATOM 1154 C C . TRP A 1 133 ? -15.491 -1.283 18.748 1.00 90.50 133 TRP A C 1
ATOM 1156 O O . TRP A 1 133 ? -16.450 -1.798 18.169 1.00 90.50 133 TRP A O 1
ATOM 1166 N N . ARG A 1 134 ? -14.562 -2.021 19.375 1.00 90.25 134 ARG A N 1
ATOM 1167 C CA . ARG A 1 134 ? -14.598 -3.492 19.484 1.00 90.25 134 ARG A CA 1
ATOM 1168 C C . ARG A 1 134 ? -15.777 -3.999 20.322 1.00 90.25 134 ARG A C 1
ATOM 1170 O O . ARG A 1 134 ? -16.297 -5.059 19.997 1.00 90.25 134 ARG A O 1
ATOM 1177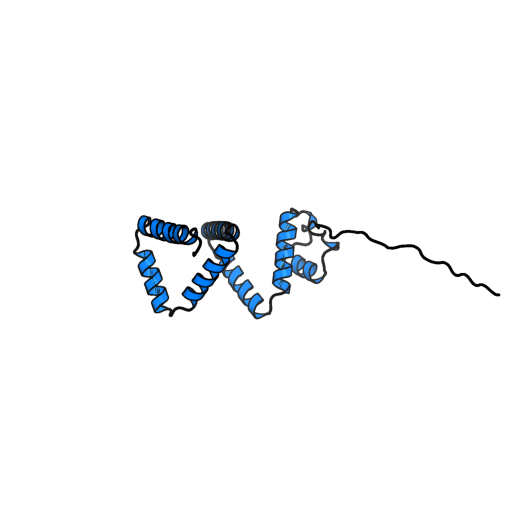 N N . LYS A 1 135 ? -16.242 -3.241 21.315 1.00 94.25 135 LYS A N 1
ATOM 1178 C CA . LYS A 1 135 ? -17.422 -3.586 22.131 1.00 94.25 135 LYS A CA 1
ATOM 1179 C C . LYS A 1 135 ? -18.759 -3.351 21.414 1.00 94.25 135 LYS A C 1
ATOM 1181 O O . LYS A 1 135 ? -19.768 -3.919 21.806 1.00 94.25 135 LYS A O 1
ATOM 1186 N N . LEU A 1 136 ? -18.798 -2.533 20.358 1.00 93.50 136 LEU A N 1
ATOM 1187 C CA . LEU A 1 136 ? -20.034 -2.314 19.594 1.00 93.50 136 LEU A CA 1
ATOM 1188 C C . LEU A 1 136 ? -20.447 -3.565 18.810 1.00 93.50 136 LEU A C 1
ATOM 1190 O O . LEU A 1 136 ? -19.605 -4.160 18.128 1.00 93.50 136 LEU A O 1
ATOM 1194 N N . SER A 1 137 ? -21.750 -3.876 18.820 1.00 92.62 137 SER A N 1
ATOM 1195 C CA . SER A 1 137 ? -22.331 -4.931 17.984 1.00 92.62 137 SER A CA 1
ATOM 1196 C C . SER A 1 137 ? -22.128 -4.641 16.485 1.00 92.62 137 SER A C 1
ATOM 1198 O O . SER A 1 137 ? -21.988 -3.473 16.084 1.00 92.62 137 SER A O 1
ATOM 1200 N N . PRO A 1 138 ? -22.104 -5.674 15.620 1.00 89.38 138 PRO A N 1
ATOM 1201 C CA . PRO A 1 138 ? -21.973 -5.493 14.174 1.00 89.38 138 PRO A CA 1
ATOM 1202 C C . PRO A 1 138 ? -23.007 -4.524 13.588 1.00 89.38 138 PRO A C 1
ATOM 1204 O O . PRO A 1 138 ? -22.650 -3.680 12.761 1.00 89.38 138 PRO A O 1
ATOM 1207 N N . GLU A 1 139 ? -24.252 -4.592 14.057 1.00 89.88 139 GLU A N 1
ATOM 1208 C CA . GLU A 1 139 ? -25.355 -3.706 13.671 1.00 89.88 139 GLU A CA 1
ATOM 1209 C C . GLU A 1 139 ? -25.085 -2.263 14.078 1.00 89.88 139 GLU A C 1
ATOM 1211 O O . GLU A 1 139 ? -25.105 -1.376 13.226 1.00 89.88 139 GLU A O 1
ATOM 1216 N N . ARG A 1 140 ? -24.699 -2.016 15.339 1.00 89.81 140 ARG A N 1
ATOM 1217 C CA . ARG A 1 140 ? -24.348 -0.666 15.808 1.00 89.81 140 ARG A CA 1
ATOM 1218 C C . ARG A 1 140 ? -23.185 -0.078 15.011 1.00 89.81 140 ARG A C 1
ATOM 1220 O O . ARG A 1 140 ? -23.206 1.101 14.657 1.00 89.81 140 ARG A O 1
ATOM 1227 N N . ARG A 1 141 ? -22.182 -0.887 14.646 1.00 89.50 141 ARG A N 1
ATOM 1228 C CA . ARG A 1 141 ? -21.088 -0.443 13.759 1.00 89.50 141 ARG A CA 1
ATOM 1229 C C . ARG A 1 141 ? -21.567 -0.144 12.338 1.00 89.50 141 ARG A C 1
ATOM 1231 O O . ARG A 1 141 ? -21.026 0.762 11.699 1.00 89.50 141 ARG A O 1
ATOM 1238 N N . ARG A 1 142 ? -22.513 -0.919 11.794 1.00 85.69 142 ARG A N 1
ATOM 1239 C CA . ARG A 1 142 ? -23.123 -0.654 10.477 1.00 85.69 142 ARG A CA 1
ATOM 1240 C C . ARG A 1 142 ? -23.929 0.642 10.522 1.00 85.69 142 ARG A C 1
ATOM 1242 O O . ARG A 1 142 ? -23.653 1.509 9.701 1.00 85.69 142 ARG A O 1
ATOM 1249 N N . ALA A 1 143 ? -24.789 0.819 11.521 1.00 87.94 143 ALA A N 1
ATOM 1250 C CA . ALA A 1 143 ? -25.582 2.026 11.733 1.00 87.94 143 ALA A CA 1
ATOM 1251 C C . ALA A 1 143 ? -24.698 3.273 11.887 1.00 87.94 143 ALA A C 1
ATOM 1253 O O . ALA A 1 143 ? -24.900 4.261 11.188 1.00 87.94 143 ALA A O 1
ATOM 1254 N N . LEU A 1 144 ? -23.640 3.214 12.707 1.00 85.88 144 LEU A N 1
ATOM 1255 C CA . LEU A 1 144 ? -22.686 4.321 12.838 1.00 85.88 144 LEU A CA 1
ATOM 1256 C C . LEU A 1 144 ? -21.965 4.624 11.527 1.00 85.88 144 LEU A C 1
ATOM 1258 O O . LEU A 1 144 ? -21.807 5.790 11.180 1.00 85.88 144 LEU A O 1
ATOM 1262 N N . ARG A 1 145 ? -21.536 3.601 10.774 1.00 81.88 145 ARG A N 1
ATOM 1263 C CA . ARG A 1 145 ? -20.946 3.818 9.447 1.00 81.88 145 ARG A CA 1
ATOM 1264 C C . ARG A 1 145 ? -21.951 4.478 8.511 1.00 81.88 145 ARG A C 1
ATOM 1266 O O . ARG A 1 145 ? -21.588 5.467 7.891 1.00 81.88 145 ARG A O 1
ATOM 1273 N N . GLN A 1 146 ? -23.182 3.979 8.436 1.00 79.44 146 GLN A N 1
ATOM 1274 C CA . GLN A 1 146 ? -24.236 4.523 7.578 1.00 79.44 146 GLN A CA 1
ATOM 1275 C C . GLN A 1 146 ? -24.604 5.957 7.956 1.00 79.44 146 GLN A C 1
ATOM 1277 O O . GLN A 1 146 ? -24.632 6.802 7.072 1.00 79.44 146 GLN A O 1
ATOM 1282 N N . ARG A 1 147 ? -24.781 6.270 9.244 1.00 79.06 147 ARG A N 1
ATOM 1283 C CA . ARG A 1 147 ? -25.006 7.640 9.729 1.00 79.06 147 ARG A CA 1
ATOM 1284 C C . ARG A 1 147 ? -23.847 8.548 9.356 1.00 79.06 147 ARG A C 1
ATOM 1286 O O . ARG A 1 147 ? -24.043 9.585 8.737 1.00 79.06 147 ARG A O 1
ATOM 1293 N N . LEU A 1 148 ? -22.622 8.098 9.620 1.00 70.56 148 LEU A N 1
ATOM 1294 C CA . LEU A 1 148 ? -21.430 8.798 9.171 1.00 70.56 148 LEU A CA 1
ATOM 1295 C C . LEU A 1 148 ? -21.403 8.957 7.646 1.00 70.56 148 LEU A C 1
ATOM 1297 O O . LEU A 1 148 ? -20.839 9.929 7.184 1.00 70.56 148 LEU A O 1
ATOM 1301 N N . PHE A 1 149 ? -21.961 8.051 6.843 1.00 66.94 149 PHE A N 1
ATOM 1302 C CA . PHE A 1 149 ? -22.074 8.224 5.390 1.00 66.94 149 PHE A CA 1
ATOM 1303 C C . PHE A 1 149 ? -23.230 9.150 4.971 1.00 66.94 149 PHE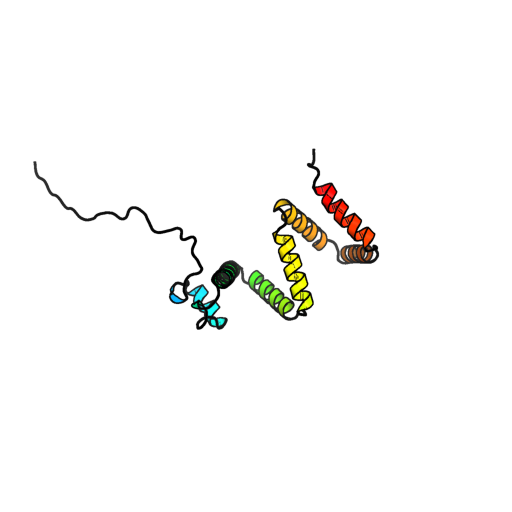 A C 1
ATOM 1305 O O . PHE A 1 149 ? -23.076 9.846 3.971 1.00 66.94 149 PHE A O 1
ATOM 1312 N N . ARG A 1 150 ? -24.346 9.175 5.710 1.00 67.12 150 ARG A N 1
ATOM 1313 C CA . ARG A 1 150 ? -25.583 9.915 5.404 1.00 67.12 150 ARG A CA 1
ATOM 1314 C C . ARG A 1 150 ? -25.511 11.380 5.842 1.00 67.12 150 ARG A C 1
ATOM 1316 O O . ARG A 1 150 ? -25.762 12.253 5.020 1.00 67.12 150 ARG A O 1
ATOM 1323 N N . ASP A 1 151 ? -25.025 11.660 7.053 1.00 61.12 151 ASP A N 1
ATOM 1324 C CA . ASP A 1 151 ? -24.753 13.028 7.542 1.00 61.12 151 ASP A CA 1
ATOM 1325 C C . ASP A 1 151 ? -23.716 13.757 6.658 1.00 61.12 151 ASP A C 1
ATOM 1327 O O . ASP A 1 151 ? -23.574 14.972 6.712 1.00 61.12 151 ASP A O 1
ATOM 1331 N N . ARG A 1 152 ? -22.982 13.010 5.820 1.00 56.34 152 ARG A N 1
ATOM 1332 C CA . ARG A 1 152 ? -21.992 13.507 4.851 1.00 56.34 152 ARG A CA 1
ATOM 1333 C C . ARG A 1 152 ? -22.542 13.753 3.438 1.00 56.34 152 ARG A C 1
ATOM 1335 O O . ARG A 1 152 ? -21.763 14.173 2.589 1.00 56.34 152 ARG A O 1
ATOM 1342 N N . GLN A 1 153 ? -23.805 13.420 3.155 1.00 55.12 153 GLN A N 1
ATOM 1343 C CA . GLN A 1 153 ? -24.457 13.682 1.857 1.00 55.12 153 GLN A CA 1
ATOM 1344 C C . GLN A 1 153 ? -25.324 14.938 1.867 1.00 55.12 153 GLN A C 1
ATOM 1346 O O . GLN A 1 153 ? -25.673 15.436 0.804 1.00 55.12 153 GLN A O 1
ATOM 1351 N N . ARG A 1 154 ? -25.656 15.463 3.050 1.00 52.34 154 ARG A N 1
ATOM 1352 C CA . ARG A 1 154 ? -26.338 16.749 3.153 1.00 52.34 154 ARG A CA 1
ATOM 1353 C C . ARG A 1 154 ? -25.323 17.865 2.877 1.00 52.34 154 ARG A C 1
ATOM 1355 O O . ARG A 1 154 ? -24.279 17.872 3.541 1.00 52.34 154 ARG A O 1
ATOM 1362 N N . PRO A 1 155 ? -25.591 18.783 1.930 1.00 47.75 155 PRO A N 1
ATOM 1363 C CA . PRO A 1 155 ? -24.827 20.017 1.828 1.00 47.75 155 PRO A CA 1
ATOM 1364 C C . PRO A 1 155 ? -24.873 20.694 3.195 1.00 47.75 155 PRO A C 1
ATOM 1366 O O . PRO A 1 155 ? -25.934 20.742 3.825 1.00 47.75 155 PRO A O 1
ATOM 1369 N N . ARG A 1 156 ? -23.728 21.172 3.686 1.00 57.28 156 ARG A N 1
ATOM 1370 C CA . ARG A 1 156 ? -23.771 22.149 4.773 1.00 57.28 156 ARG A CA 1
ATOM 1371 C C . ARG A 1 156 ? -24.425 23.387 4.163 1.00 57.28 156 ARG A C 1
ATOM 1373 O O . ARG A 1 156 ? -23.853 23.936 3.227 1.00 57.28 156 ARG A O 1
ATOM 1380 N N . ARG A 1 157 ? -25.654 23.676 4.595 1.00 43.47 157 ARG A N 1
ATOM 1381 C CA . ARG A 1 157 ? -26.289 24.971 4.352 1.00 43.47 157 ARG A CA 1
ATOM 1382 C C . ARG A 1 157 ? -25.469 26.052 5.038 1.00 43.47 157 ARG A C 1
ATOM 1384 O O . ARG A 1 157 ? -24.887 25.724 6.101 1.00 43.47 157 ARG A O 1
#

Foldseek 3Di:
DDDDDDDDDDDDDDDDDVPPDQQDDQVPDDPVLNVVCVVVVCRVCQVVDPSVVNVVSVVVVVVCVPDDPVRVVVVVVVVVVLVPDDPVVNVVVVVVVVVLVPDDPVVNVVVVVVVVVLVPDDPVVNVVVVVVQVPDDPVRNVVVVVCVVVVVPDPPD

Solvent-accessible surface area (backbone atoms only — not comparable to full-atom values): 9653 Å² total; per-residue (Å²): 137,88,88,87,88,81,86,89,78,84,83,86,78,82,85,83,68,91,62,87,63,70,56,69,52,72,90,73,44,58,65,75,57,42,56,53,37,44,78,66,72,35,63,100,49,47,77,77,44,56,58,75,55,45,40,53,49,51,60,47,49,59,54,56,70,73,41,55,76,67,55,47,50,52,49,52,54,52,48,54,56,54,70,72,43,55,70,68,58,47,51,53,50,52,52,54,50,52,56,53,67,72,43,58,69,67,59,44,50,52,52,50,55,51,50,52,55,54,67,72,43,56,73,66,61,46,48,52,53,51,50,55,58,68,71,46,50,73,64,58,51,48,51,53,50,49,47,62,54,51,74,65,67,57,75,85,124

Mean predicted aligned error: 11.39 Å

Radius of gyration: 26.08 Å; Cα contacts (8 Å, |Δi|>4): 35; chains: 1; bounding box: 49×63×82 Å